Protein AF-A0A6G3CX17-F1 (afdb_monomer_lite)

Radius of gyration: 14.65 Å; chains: 1; bounding box: 38×30×35 Å

Sequence (72 aa):
IRDELARIVGERAATDPHLHHLDGLDLYGAADHAELPLPDDLHPDPAAHRRIAERFAGHAFGLGGPFAPQEQ

Structure (mmCIF, N/CA/C/O backbone):
data_AF-A0A6G3CX17-F1
#
_entry.id   AF-A0A6G3CX17-F1
#
loop_
_atom_site.group_PDB
_atom_site.id
_atom_site.type_symbol
_atom_site.label_atom_id
_atom_site.label_alt_id
_atom_site.label_comp_id
_atom_site.label_asym_id
_atom_site.label_entity_id
_atom_site.label_seq_id
_atom_site.pdbx_PDB_ins_code
_atom_site.Cartn_x
_atom_site.Cartn_y
_atom_site.Cartn_z
_atom_site.occupancy
_atom_site.B_iso_or_equiv
_atom_site.auth_seq_id
_atom_site.auth_comp_id
_atom_site.auth_asym_id
_atom_site.auth_atom_id
_atom_site.pdbx_PDB_model_num
ATOM 1 N N . ILE A 1 1 ? 1.891 -15.625 3.553 1.00 95.31 1 ILE A N 1
ATOM 2 C CA . ILE A 1 1 ? 2.116 -14.381 4.337 1.00 95.31 1 ILE A CA 1
ATOM 3 C C . ILE A 1 1 ? 0.943 -13.416 4.174 1.00 95.31 1 ILE A C 1
ATOM 5 O O . ILE A 1 1 ? 0.334 -13.119 5.185 1.00 95.31 1 ILE A O 1
ATOM 9 N N . ARG A 1 2 ? 0.580 -12.964 2.959 1.00 97.62 2 ARG A N 1
ATOM 10 C CA . ARG A 1 2 ? -0.574 -12.054 2.755 1.00 97.62 2 ARG A CA 1
ATOM 11 C C . ARG A 1 2 ? -1.891 -12.589 3.336 1.00 97.62 2 ARG A C 1
ATOM 13 O O . ARG A 1 2 ? -2.491 -11.903 4.151 1.00 97.62 2 ARG A O 1
ATOM 20 N N . ASP A 1 3 ? -2.247 -13.839 3.040 1.00 98.06 3 ASP A N 1
ATOM 21 C CA . ASP A 1 3 ? -3.458 -14.472 3.600 1.00 98.06 3 ASP A CA 1
ATOM 22 C C . ASP A 1 3 ? -3.463 -14.490 5.135 1.00 98.06 3 ASP A C 1
ATOM 24 O O . ASP A 1 3 ? -4.495 -14.318 5.776 1.00 98.06 3 ASP A O 1
ATOM 28 N N . GLU A 1 4 ? -2.283 -14.652 5.732 1.00 98.44 4 GLU A N 1
ATOM 29 C CA . GLU A 1 4 ? -2.117 -14.691 7.181 1.00 98.44 4 GLU A CA 1
ATOM 30 C C . GLU A 1 4 ? -2.255 -13.297 7.808 1.00 98.44 4 GLU A C 1
ATOM 32 O O . GLU A 1 4 ? -2.884 -13.156 8.853 1.00 98.44 4 GLU A O 1
ATOM 37 N N . LEU A 1 5 ? -1.747 -12.248 7.151 1.00 98.25 5 LEU A N 1
ATOM 38 C CA . LEU A 1 5 ? -1.991 -10.862 7.567 1.00 98.25 5 LEU A CA 1
ATOM 39 C C . LEU A 1 5 ? -3.486 -10.522 7.506 1.00 98.25 5 LEU A C 1
ATOM 41 O O . LEU A 1 5 ? -4.020 -9.969 8.468 1.00 98.25 5 LEU A O 1
ATOM 45 N N . ALA A 1 6 ? -4.166 -10.907 6.422 1.00 98.19 6 ALA A N 1
ATOM 46 C CA . ALA A 1 6 ? -5.603 -10.705 6.270 1.00 98.19 6 ALA A CA 1
ATOM 47 C C . ALA A 1 6 ? -6.398 -11.440 7.363 1.00 98.19 6 ALA A C 1
ATOM 49 O O . ALA A 1 6 ? -7.279 -10.845 7.986 1.00 98.19 6 ALA A O 1
ATOM 50 N N . ARG A 1 7 ? -6.041 -12.700 7.658 1.00 98.44 7 ARG A N 1
ATOM 51 C CA . ARG A 1 7 ? -6.649 -13.497 8.736 1.00 98.44 7 ARG A CA 1
ATOM 52 C C . ARG A 1 7 ? -6.479 -12.828 10.101 1.00 98.44 7 ARG A C 1
ATOM 54 O O . ARG A 1 7 ? -7.465 -12.624 10.803 1.00 98.44 7 ARG A O 1
ATOM 61 N N . ILE A 1 8 ? -5.249 -12.454 10.463 1.00 98.38 8 ILE A N 1
ATOM 62 C CA . ILE A 1 8 ? -4.943 -11.833 11.761 1.00 98.38 8 ILE A CA 1
ATOM 63 C C . ILE A 1 8 ? -5.691 -10.509 11.927 1.00 98.38 8 ILE A C 1
ATOM 65 O O . ILE A 1 8 ? -6.244 -10.246 12.996 1.00 98.38 8 ILE A O 1
ATOM 69 N N . VAL A 1 9 ? -5.712 -9.663 10.893 1.00 98.25 9 VAL A N 1
ATOM 70 C CA . VAL A 1 9 ? -6.447 -8.395 10.964 1.00 98.25 9 VAL A CA 1
ATOM 71 C C . VAL A 1 9 ? -7.949 -8.646 11.082 1.00 98.25 9 VAL A C 1
ATOM 73 O O . VAL A 1 9 ? -8.578 -8.024 11.932 1.00 98.25 9 VAL A O 1
ATOM 76 N N . GLY A 1 10 ? -8.510 -9.590 10.321 1.00 97.75 10 GLY A N 1
ATOM 77 C CA . GLY A 1 10 ? -9.924 -9.961 10.420 1.00 97.75 10 GLY A CA 1
ATOM 78 C C . GLY A 1 10 ? -10.327 -10.443 11.818 1.00 97.75 10 GLY A C 1
ATOM 79 O O . GLY A 1 10 ? -11.341 -10.002 12.352 1.00 97.75 10 GLY A O 1
ATOM 80 N N . GLU A 1 11 ? -9.509 -11.289 12.450 1.00 98.44 11 GLU A N 1
ATOM 81 C CA . GLU A 1 11 ? -9.744 -11.762 13.822 1.00 98.44 11 GLU A CA 1
ATOM 82 C C . GLU A 1 11 ? -9.668 -10.632 14.851 1.00 98.44 11 GLU A C 1
ATOM 84 O O . GLU A 1 11 ? -10.489 -10.558 15.766 1.00 98.44 11 GLU A O 1
ATOM 89 N N . ARG A 1 12 ? -8.699 -9.724 14.704 1.00 98.38 12 ARG A N 1
ATOM 90 C CA . ARG A 1 12 ? -8.498 -8.621 15.652 1.00 98.38 12 ARG A CA 1
ATOM 91 C C . ARG A 1 12 ? -9.522 -7.499 15.495 1.00 98.38 12 ARG A C 1
ATOM 93 O O . ARG A 1 12 ? -9.921 -6.915 16.505 1.00 98.38 12 ARG A O 1
ATOM 100 N N . ALA A 1 13 ? -9.985 -7.241 14.274 1.00 97.38 13 ALA A N 1
ATOM 101 C CA . ALA A 1 13 ? -10.982 -6.215 13.973 1.00 97.38 13 ALA A CA 1
ATOM 102 C C . ALA A 1 13 ? -12.326 -6.455 14.688 1.00 97.38 13 ALA A C 1
ATOM 104 O O . ALA A 1 13 ? -13.069 -5.509 14.929 1.00 97.38 13 ALA A O 1
ATOM 105 N N . ALA A 1 14 ? -12.614 -7.691 15.122 1.00 96.69 14 ALA A N 1
ATOM 106 C CA . ALA A 1 14 ? -13.775 -7.996 15.963 1.00 96.69 14 ALA A CA 1
ATOM 107 C C . ALA A 1 14 ? -13.777 -7.240 17.307 1.00 96.69 14 ALA A C 1
ATOM 109 O O . ALA A 1 14 ? -14.830 -7.058 17.915 1.00 96.69 14 ALA A O 1
ATOM 110 N N . THR A 1 15 ? -12.601 -6.816 17.779 1.00 98.00 15 THR A N 1
ATOM 111 C CA . THR A 1 15 ? -12.420 -6.119 19.064 1.00 98.00 15 THR A CA 1
ATOM 112 C C . THR A 1 15 ? -11.748 -4.753 18.940 1.00 98.00 15 THR A C 1
ATOM 114 O O . THR A 1 15 ? -11.723 -4.003 19.911 1.00 98.00 15 THR A O 1
ATOM 117 N N . ASP A 1 16 ? -11.221 -4.422 17.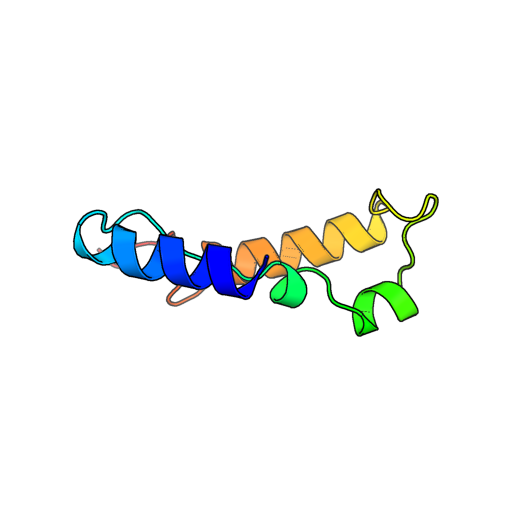761 1.00 97.81 16 ASP A N 1
ATOM 118 C CA . ASP A 1 16 ? -10.535 -3.164 17.479 1.00 97.81 16 ASP A CA 1
ATOM 119 C C . ASP A 1 16 ? -11.145 -2.512 16.225 1.00 97.81 16 ASP A C 1
ATOM 121 O O . ASP A 1 16 ? -10.783 -2.885 15.106 1.00 97.81 16 ASP A O 1
ATOM 125 N N . PRO A 1 17 ? -12.073 -1.547 16.382 1.00 94.00 17 PRO A N 1
ATOM 126 C CA . PRO A 1 17 ? -12.740 -0.905 15.251 1.00 94.00 17 PRO A CA 1
ATOM 127 C C . PRO A 1 17 ? -11.821 0.028 14.449 1.00 94.00 17 PRO A C 1
ATOM 129 O O . PRO A 1 17 ? -12.242 0.528 13.409 1.00 94.00 17 PRO A O 1
ATOM 132 N N . HIS A 1 18 ? -10.598 0.289 14.924 1.00 95.44 18 HIS A N 1
ATOM 133 C CA . HIS A 1 18 ? -9.620 1.156 14.265 1.00 95.44 18 HIS A CA 1
ATOM 134 C C . HIS A 1 18 ? -8.524 0.368 13.539 1.00 95.44 18 HIS A C 1
ATOM 136 O O . HIS A 1 18 ? -7.589 0.956 12.989 1.00 95.44 18 HIS A O 1
ATOM 142 N N . LEU A 1 19 ? -8.624 -0.964 13.526 1.00 97.12 19 LEU A N 1
ATOM 143 C CA . LEU A 1 19 ? -7.718 -1.828 12.791 1.00 97.12 19 LEU A CA 1
ATOM 144 C C . LEU A 1 19 ? -8.315 -2.192 11.429 1.00 97.12 19 LEU A C 1
ATOM 146 O O . LEU A 1 19 ? -9.358 -2.836 11.337 1.00 97.12 19 LEU A O 1
ATOM 150 N N . HIS A 1 20 ? -7.600 -1.835 10.365 1.00 96.69 20 HIS A N 1
ATOM 151 C CA . HIS A 1 20 ? -8.034 -2.054 8.987 1.00 96.69 20 HIS A CA 1
ATOM 152 C C . HIS A 1 20 ? -6.938 -2.756 8.186 1.00 96.69 20 HIS A C 1
ATOM 154 O O . HIS A 1 20 ? -5.755 -2.445 8.331 1.00 96.69 20 HIS A O 1
ATOM 160 N N . HIS A 1 21 ? -7.331 -3.708 7.338 1.00 97.62 21 HIS A N 1
ATOM 161 C CA . HIS A 1 21 ? -6.417 -4.378 6.417 1.00 97.62 21 HIS A CA 1
ATOM 162 C C . HIS A 1 21 ? -6.430 -3.665 5.066 1.00 97.62 21 HIS A C 1
ATOM 164 O O . HIS A 1 21 ? -7.498 -3.378 4.529 1.00 97.62 21 HIS A O 1
ATOM 170 N N . LEU A 1 22 ? -5.246 -3.443 4.503 1.00 97.62 22 LEU A N 1
ATOM 171 C CA . LEU A 1 22 ? -5.053 -2.989 3.131 1.00 97.62 22 LEU A CA 1
ATOM 172 C C . LEU A 1 22 ? -4.097 -3.968 2.453 1.00 97.62 22 LEU A C 1
ATOM 174 O O . LEU A 1 22 ? -2.977 -4.1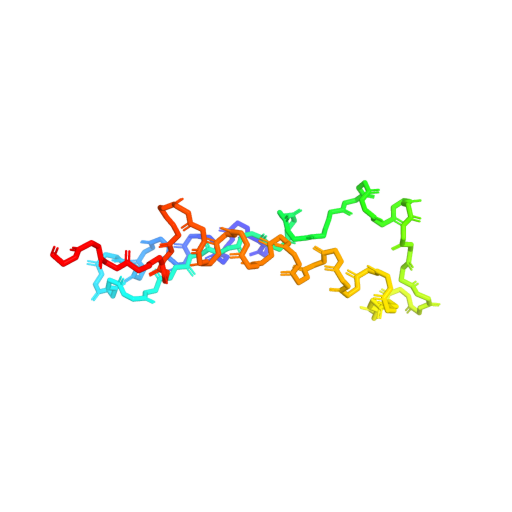54 2.935 1.00 97.62 22 LEU A O 1
ATOM 178 N N . ASP A 1 23 ? -4.537 -4.613 1.371 1.00 97.44 23 ASP A N 1
ATOM 179 C CA . ASP A 1 23 ? -3.664 -5.510 0.618 1.00 97.44 23 ASP A CA 1
ATOM 180 C C . ASP A 1 23 ? -2.601 -4.685 -0.115 1.00 97.44 23 ASP A C 1
ATOM 182 O O . ASP A 1 23 ? -2.898 -3.759 -0.869 1.00 97.44 23 ASP A O 1
ATOM 186 N N . GLY A 1 24 ? -1.330 -5.028 0.092 1.00 96.94 24 GLY A N 1
ATOM 187 C CA . GLY A 1 24 ? -0.225 -4.375 -0.601 1.00 96.94 24 GLY A CA 1
ATOM 188 C C . GLY A 1 24 ? -0.290 -4.535 -2.124 1.00 96.94 24 GLY A C 1
ATOM 189 O O . GLY A 1 24 ? 0.230 -3.676 -2.833 1.00 96.94 24 GLY A O 1
ATOM 190 N N . LEU A 1 25 ? -0.947 -5.583 -2.638 1.00 97.56 25 LEU A N 1
ATOM 191 C CA . LEU A 1 25 ? -1.138 -5.773 -4.080 1.00 97.56 25 LEU A CA 1
ATOM 192 C C . LEU A 1 25 ? -2.116 -4.765 -4.697 1.00 97.56 25 LEU A C 1
ATOM 194 O O . LEU A 1 25 ? -1.983 -4.473 -5.884 1.00 97.56 25 LEU A O 1
ATOM 198 N N . ASP A 1 26 ? -3.025 -4.190 -3.905 1.00 97.75 26 ASP A N 1
ATOM 199 C CA . ASP A 1 26 ? -3.887 -3.092 -4.358 1.00 97.75 26 ASP A CA 1
ATOM 200 C C . ASP A 1 26 ? -3.087 -1.788 -4.513 1.00 97.75 26 ASP A C 1
ATOM 202 O O . ASP A 1 26 ? -3.426 -0.921 -5.318 1.00 97.75 26 ASP A O 1
ATOM 206 N N . LEU A 1 27 ? -1.974 -1.649 -3.783 1.00 98.25 27 LEU A N 1
ATOM 207 C CA . LEU A 1 27 ? -1.072 -0.502 -3.893 1.00 98.25 27 LEU A CA 1
ATOM 208 C C . LEU A 1 27 ? -0.069 -0.667 -5.035 1.00 98.25 27 LEU A C 1
ATOM 210 O O . LEU A 1 27 ? 0.118 0.262 -5.825 1.00 98.25 27 LEU A O 1
ATOM 214 N N . TYR A 1 28 ? 0.562 -1.836 -5.132 1.00 98.56 28 TYR A N 1
ATOM 215 C CA . TYR A 1 28 ? 1.574 -2.143 -6.138 1.00 98.56 28 TYR A CA 1
ATOM 216 C C . TYR A 1 28 ? 1.641 -3.655 -6.388 1.00 98.56 28 TYR A C 1
ATOM 218 O O . TYR A 1 28 ? 2.124 -4.426 -5.554 1.00 98.56 28 TYR A O 1
ATOM 226 N N . GLY A 1 29 ? 1.130 -4.080 -7.543 1.00 98.00 29 GLY A N 1
ATOM 227 C CA . GLY A 1 29 ? 1.053 -5.482 -7.946 1.00 98.00 29 GLY A CA 1
ATOM 228 C C . GLY A 1 29 ? 2.019 -5.854 -9.073 1.00 98.00 29 GLY A C 1
ATOM 229 O O . GLY A 1 29 ? 2.811 -5.049 -9.554 1.00 98.00 29 GLY A O 1
ATOM 230 N N . ALA A 1 30 ? 1.921 -7.096 -9.555 1.00 98.12 30 ALA A N 1
ATOM 231 C CA . ALA A 1 30 ? 2.789 -7.604 -10.624 1.00 98.12 30 ALA A CA 1
ATOM 232 C C . ALA A 1 30 ? 2.668 -6.811 -11.940 1.00 98.12 30 ALA A C 1
ATOM 234 O O . ALA A 1 30 ? 3.658 -6.641 -12.647 1.00 98.12 30 ALA A O 1
ATOM 235 N N . ALA A 1 31 ? 1.471 -6.308 -12.260 1.00 98.38 31 ALA A N 1
ATOM 236 C CA . ALA A 1 31 ? 1.262 -5.453 -13.427 1.00 98.38 31 ALA A CA 1
ATOM 237 C C . ALA A 1 31 ? 1.978 -4.102 -13.276 1.00 98.38 31 ALA A C 1
ATOM 239 O O . ALA A 1 31 ? 2.592 -3.629 -14.228 1.00 98.38 31 ALA A O 1
ATOM 240 N N . ASP A 1 32 ? 1.966 -3.522 -12.072 1.00 98.38 32 ASP A N 1
ATOM 241 C CA . ASP A 1 32 ? 2.711 -2.295 -11.794 1.00 98.38 32 ASP A CA 1
ATOM 242 C C . ASP A 1 32 ? 4.213 -2.539 -11.846 1.00 98.38 32 ASP A C 1
ATOM 244 O O . ASP A 1 32 ? 4.925 -1.715 -12.396 1.00 98.38 32 ASP A O 1
ATOM 248 N N . HIS A 1 33 ? 4.696 -3.680 -11.352 1.00 98.25 33 HIS A N 1
ATOM 249 C CA . HIS A 1 33 ? 6.106 -4.050 -11.472 1.00 98.25 33 HIS A CA 1
ATOM 250 C C . HIS A 1 33 ? 6.554 -4.243 -12.924 1.00 98.25 33 HIS A C 1
ATOM 252 O O . HIS A 1 33 ? 7.678 -3.899 -13.276 1.00 98.25 33 HIS A O 1
ATOM 258 N N . ALA A 1 34 ? 5.689 -4.781 -13.785 1.00 98.31 34 ALA A N 1
ATOM 259 C CA . ALA A 1 34 ? 5.990 -4.909 -15.208 1.00 98.31 34 ALA A CA 1
ATOM 260 C C . ALA A 1 34 ? 6.120 -3.542 -15.912 1.00 98.31 34 ALA A C 1
ATOM 262 O O . ALA A 1 34 ? 6.859 -3.431 -16.886 1.00 98.31 34 ALA A O 1
ATOM 263 N N . GLU A 1 35 ? 5.413 -2.515 -15.432 1.00 98.19 35 GLU A N 1
ATOM 264 C CA . GLU A 1 35 ? 5.429 -1.155 -15.991 1.00 98.19 35 GLU A CA 1
ATOM 265 C C . GLU A 1 35 ? 6.491 -0.248 -15.342 1.00 98.19 35 GLU A C 1
ATOM 267 O O . GLU A 1 35 ? 7.172 0.513 -16.025 1.00 98.19 35 GLU A O 1
ATOM 272 N N . LEU A 1 36 ? 6.622 -0.333 -14.020 1.00 98.06 36 LEU A N 1
ATOM 273 C CA . LEU A 1 36 ? 7.465 0.480 -13.148 1.00 98.06 36 LEU A CA 1
ATOM 274 C C . LEU A 1 36 ? 8.302 -0.454 -12.256 1.00 98.06 36 LEU A C 1
ATOM 276 O O . LEU A 1 36 ? 7.996 -0.580 -11.065 1.00 98.06 36 LEU A O 1
ATOM 280 N N . PRO A 1 37 ? 9.308 -1.156 -12.810 1.00 98.00 37 PRO A N 1
ATOM 281 C CA . PRO A 1 37 ? 10.123 -2.099 -12.049 1.00 98.00 37 PRO A CA 1
ATOM 282 C C . PRO A 1 37 ? 10.900 -1.395 -10.933 1.00 98.00 37 PRO A C 1
ATOM 284 O O . PRO A 1 37 ? 11.257 -0.220 -11.044 1.00 98.00 37 PRO A O 1
ATOM 287 N N . LEU A 1 38 ? 11.185 -2.133 -9.862 1.00 98.12 38 LEU A N 1
ATOM 288 C CA . LEU A 1 38 ? 11.982 -1.627 -8.747 1.00 98.12 38 LEU A CA 1
ATOM 289 C C . LEU A 1 38 ? 13.464 -1.626 -9.163 1.00 98.12 38 LEU A C 1
ATOM 291 O O . LEU A 1 38 ? 13.967 -2.684 -9.540 1.00 98.12 38 LEU A O 1
ATOM 295 N N . PRO A 1 39 ? 14.185 -0.488 -9.120 1.00 97.44 39 PRO A N 1
ATOM 296 C CA . PRO A 1 39 ? 15.551 -0.407 -9.648 1.00 97.44 39 PRO A CA 1
ATOM 297 C C . PRO A 1 39 ? 16.557 -1.377 -9.015 1.00 97.44 39 PRO A C 1
ATOM 299 O O . PRO A 1 39 ? 17.559 -1.713 -9.642 1.00 97.44 39 PRO A O 1
ATOM 302 N N . ASP A 1 40 ? 16.304 -1.799 -7.779 1.00 97.88 40 ASP A N 1
ATOM 303 C CA . ASP A 1 40 ? 17.112 -2.749 -7.012 1.00 97.88 40 ASP A CA 1
ATOM 304 C C . ASP A 1 40 ? 16.303 -3.969 -6.540 1.00 97.88 40 ASP A C 1
ATOM 306 O O . ASP A 1 40 ? 16.670 -4.617 -5.560 1.00 97.88 40 ASP A O 1
ATOM 310 N N . ASP A 1 41 ? 15.184 -4.253 -7.212 1.00 96.69 41 ASP A N 1
ATOM 311 C CA . ASP A 1 41 ? 14.223 -5.301 -6.852 1.00 96.69 41 ASP A CA 1
ATOM 312 C C . ASP A 1 41 ? 13.588 -5.139 -5.452 1.00 96.69 41 ASP A C 1
ATOM 314 O O . ASP A 1 41 ? 12.963 -6.074 -4.942 1.00 96.69 41 ASP A O 1
ATOM 318 N N . LEU A 1 42 ? 13.705 -3.960 -4.819 1.00 97.31 42 LEU A N 1
ATOM 319 C CA . LEU A 1 42 ? 13.172 -3.720 -3.474 1.00 97.31 42 LEU A CA 1
ATOM 320 C C . LEU A 1 42 ? 12.504 -2.352 -3.288 1.00 97.31 42 LEU A C 1
ATOM 322 O O . LEU A 1 42 ? 11.422 -2.276 -2.702 1.00 97.31 42 LEU A O 1
ATOM 326 N N . HIS A 1 43 ? 13.113 -1.272 -3.765 1.00 98.06 43 HIS A N 1
ATOM 327 C CA . HIS A 1 43 ? 12.657 0.088 -3.509 1.00 98.06 43 HIS A CA 1
ATOM 328 C C . HIS A 1 43 ? 11.934 0.682 -4.721 1.00 98.06 43 HIS A C 1
ATOM 330 O O . HIS A 1 43 ? 12.440 0.604 -5.840 1.00 98.06 43 HIS A O 1
ATOM 336 N N . PRO A 1 44 ? 10.761 1.312 -4.531 1.00 98.25 44 PRO A N 1
ATOM 337 C CA . PRO A 1 44 ? 10.119 2.059 -5.600 1.00 98.25 44 PRO A CA 1
ATOM 338 C C . PRO A 1 44 ? 10.935 3.302 -5.958 1.00 98.25 44 PRO A C 1
ATOM 340 O O . PRO A 1 44 ? 11.495 3.986 -5.101 1.00 98.25 44 PRO A O 1
ATOM 343 N N . ASP A 1 45 ? 10.962 3.621 -7.246 1.00 98.31 45 ASP A N 1
ATOM 344 C CA . ASP A 1 45 ? 11.466 4.898 -7.731 1.00 98.31 45 ASP A CA 1
ATOM 345 C C . ASP A 1 45 ? 10.424 6.023 -7.494 1.00 98.31 45 ASP A C 1
ATOM 347 O O . ASP A 1 45 ? 9.326 5.774 -6.977 1.00 98.31 45 ASP A O 1
ATOM 351 N N . PRO A 1 46 ? 10.710 7.286 -7.866 1.00 98.69 46 PRO A N 1
ATOM 352 C CA . PRO A 1 46 ? 9.748 8.374 -7.695 1.00 98.69 46 PRO A CA 1
ATOM 353 C C . PRO A 1 46 ? 8.399 8.167 -8.408 1.00 98.69 46 PRO A C 1
ATOM 355 O O . PRO A 1 46 ? 7.376 8.656 -7.921 1.00 98.69 46 PRO A O 1
ATOM 358 N N . ALA A 1 47 ? 8.367 7.476 -9.552 1.00 98.56 47 ALA A N 1
ATOM 359 C 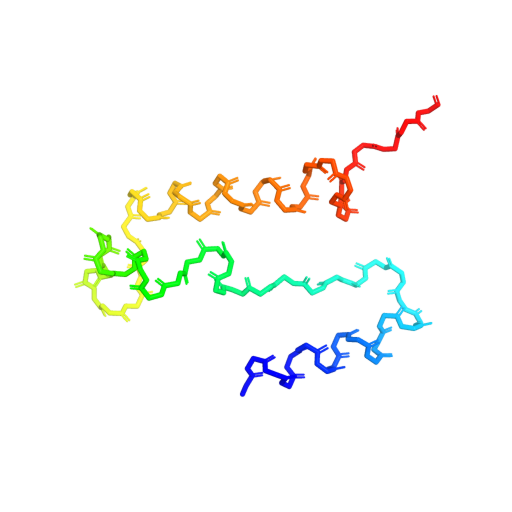CA . ALA A 1 47 ? 7.134 7.232 -10.298 1.00 98.56 47 ALA A CA 1
ATOM 360 C C . ALA A 1 47 ? 6.278 6.151 -9.619 1.00 98.56 47 ALA A C 1
ATOM 362 O O . ALA A 1 47 ? 5.079 6.357 -9.410 1.00 98.56 47 ALA A O 1
ATOM 363 N N . ALA A 1 48 ? 6.897 5.047 -9.195 1.00 98.44 48 ALA A N 1
ATOM 364 C CA . ALA A 1 48 ? 6.250 3.994 -8.421 1.00 98.44 48 ALA A CA 1
ATOM 365 C C . ALA A 1 48 ? 5.753 4.519 -7.065 1.00 98.44 48 ALA A C 1
ATOM 367 O O . ALA A 1 48 ? 4.615 4.247 -6.678 1.00 98.44 48 ALA A O 1
ATOM 368 N N . HIS A 1 49 ? 6.540 5.360 -6.385 1.00 98.69 49 HIS A N 1
ATOM 369 C CA . HIS A 1 49 ? 6.112 6.033 -5.157 1.00 98.69 49 HIS A CA 1
ATOM 370 C C . HIS A 1 49 ? 4.840 6.861 -5.356 1.00 98.69 49 HIS A C 1
ATOM 372 O O . HIS A 1 49 ? 3.932 6.787 -4.528 1.00 98.69 49 HIS A O 1
ATOM 378 N N . ARG A 1 50 ? 4.746 7.631 -6.450 1.00 98.75 50 ARG A N 1
ATOM 379 C CA . ARG A 1 50 ? 3.548 8.429 -6.749 1.00 98.75 50 ARG A CA 1
ATOM 380 C C . ARG 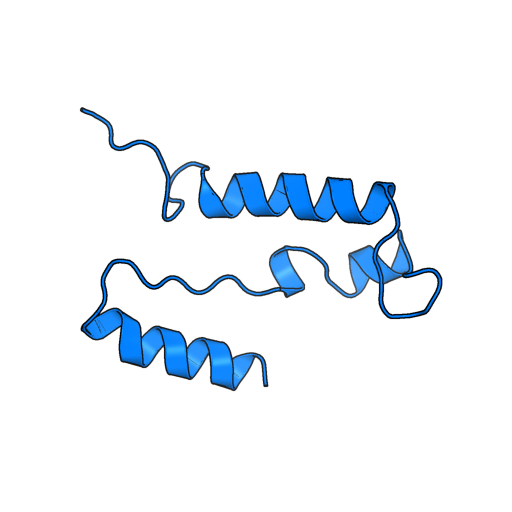A 1 50 ? 2.316 7.543 -6.933 1.00 98.75 50 ARG A C 1
ATOM 382 O O . ARG A 1 50 ? 1.285 7.824 -6.331 1.00 98.75 50 ARG A O 1
ATOM 389 N N . ARG A 1 51 ? 2.440 6.452 -7.694 1.00 98.56 51 ARG A N 1
ATOM 390 C CA . ARG A 1 51 ? 1.340 5.502 -7.913 1.00 98.56 51 ARG A CA 1
ATOM 391 C C . ARG A 1 51 ? 0.850 4.876 -6.608 1.00 98.56 51 ARG A C 1
ATOM 393 O O . ARG A 1 51 ? -0.351 4.851 -6.351 1.00 98.56 51 ARG A O 1
ATOM 400 N N . ILE A 1 52 ? 1.782 4.412 -5.776 1.00 98.75 52 ILE A N 1
ATOM 401 C CA . ILE A 1 52 ? 1.473 3.853 -4.455 1.00 98.75 52 ILE A CA 1
ATOM 402 C C . ILE A 1 52 ? 0.749 4.895 -3.595 1.00 98.75 52 ILE A C 1
ATOM 404 O O . ILE A 1 52 ? -0.265 4.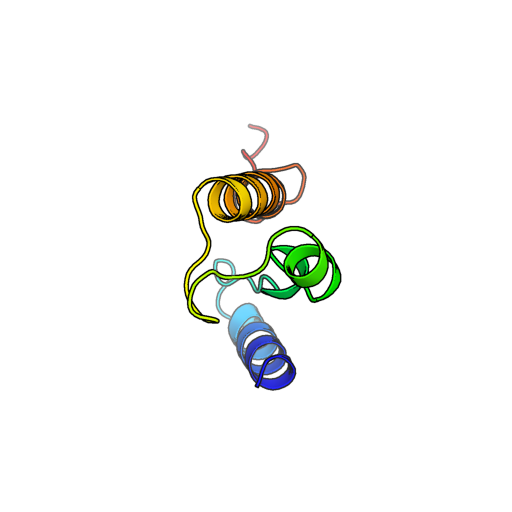578 -2.977 1.00 98.75 52 ILE A O 1
ATOM 408 N N . ALA A 1 53 ? 1.233 6.142 -3.579 1.00 98.56 53 ALA A N 1
ATOM 409 C CA . ALA A 1 53 ? 0.646 7.218 -2.784 1.00 98.56 53 ALA A CA 1
ATOM 410 C C . ALA A 1 53 ? -0.782 7.573 -3.225 1.00 98.56 53 ALA A C 1
ATOM 412 O O . ALA A 1 53 ? -1.660 7.717 -2.377 1.00 98.56 53 ALA A O 1
ATOM 413 N N . GLU A 1 54 ? -1.034 7.679 -4.532 1.00 98.62 54 GLU A N 1
ATOM 414 C CA . GLU A 1 54 ? -2.365 7.968 -5.081 1.00 98.62 54 GLU A CA 1
ATOM 415 C C . GLU A 1 54 ? -3.377 6.877 -4.708 1.00 98.62 54 GLU A C 1
ATOM 417 O O . GLU A 1 54 ? -4.471 7.182 -4.226 1.00 98.62 54 GLU A O 1
ATOM 422 N N . ARG A 1 55 ? -3.001 5.600 -4.857 1.00 98.56 55 ARG A N 1
ATOM 423 C CA . ARG A 1 55 ? -3.873 4.479 -4.482 1.00 98.56 55 ARG A CA 1
ATOM 424 C C . ARG A 1 55 ? -4.090 4.407 -2.976 1.00 98.56 55 ARG A C 1
ATOM 426 O O . ARG A 1 55 ? -5.231 4.277 -2.541 1.00 98.56 55 ARG A O 1
ATOM 433 N N . PHE A 1 56 ? -3.035 4.562 -2.174 1.00 98.56 56 PHE A N 1
ATOM 434 C CA . PHE A 1 56 ? -3.161 4.605 -0.718 1.00 98.56 56 PHE A CA 1
ATOM 435 C C . PHE A 1 56 ? -4.122 5.710 -0.276 1.00 98.56 56 PHE A C 1
ATOM 437 O O . PHE A 1 56 ? -5.015 5.449 0.524 1.00 98.56 56 PHE A O 1
ATOM 444 N N . ALA A 1 57 ? -3.989 6.920 -0.831 1.00 98.12 57 ALA A N 1
ATOM 445 C CA . ALA A 1 57 ? -4.880 8.027 -0.509 1.00 98.12 57 ALA A CA 1
ATOM 446 C C . ALA A 1 57 ? -6.347 7.694 -0.831 1.00 98.12 57 ALA A C 1
ATOM 448 O O . ALA A 1 57 ? -7.227 7.957 -0.012 1.00 98.12 57 ALA A O 1
ATOM 449 N N . GLY A 1 58 ? -6.599 7.056 -1.979 1.00 97.56 58 GLY A N 1
ATOM 450 C CA . GLY A 1 58 ? -7.928 6.581 -2.365 1.00 97.56 58 GLY A CA 1
ATOM 451 C C . GLY A 1 58 ? -8.502 5.530 -1.410 1.00 97.56 58 GLY A C 1
ATOM 452 O O . GLY A 1 58 ? -9.641 5.666 -0.976 1.00 97.56 58 GLY A O 1
ATOM 453 N N . HIS A 1 59 ? -7.718 4.517 -1.033 1.00 97.50 59 HIS A N 1
ATOM 454 C CA . HIS A 1 59 ? -8.171 3.461 -0.119 1.00 97.50 59 HIS A CA 1
ATOM 455 C C . HIS A 1 59 ? -8.375 3.956 1.316 1.00 97.50 59 HIS A C 1
ATOM 457 O O . HIS A 1 59 ? -9.328 3.558 1.982 1.00 97.50 59 HIS A O 1
ATOM 463 N N . ALA A 1 60 ? -7.471 4.802 1.808 1.00 97.12 60 ALA A N 1
ATOM 464 C CA . ALA A 1 60 ? -7.451 5.228 3.199 1.00 97.12 60 ALA A CA 1
ATOM 465 C C . ALA A 1 60 ? -8.432 6.380 3.469 1.00 97.12 60 ALA A C 1
ATOM 467 O O . ALA A 1 60 ? -9.146 6.347 4.470 1.00 97.12 60 ALA A O 1
ATOM 468 N N . PHE A 1 61 ? -8.485 7.374 2.577 1.00 96.69 61 PHE A N 1
ATOM 469 C CA . PHE A 1 61 ? -9.218 8.632 2.783 1.00 96.69 61 PHE A CA 1
ATOM 470 C C . PHE A 1 61 ? -10.354 8.867 1.776 1.00 96.69 61 PHE A C 1
ATOM 472 O O . PHE A 1 61 ? -11.091 9.844 1.912 1.00 96.69 61 PHE A O 1
ATOM 479 N N . GLY A 1 62 ? -10.497 8.014 0.755 1.00 95.12 62 GLY A N 1
ATOM 480 C CA . GLY A 1 62 ? -11.608 8.078 -0.194 1.00 95.12 62 GLY A CA 1
ATOM 481 C C . GLY A 1 62 ? -12.945 7.650 0.418 1.00 95.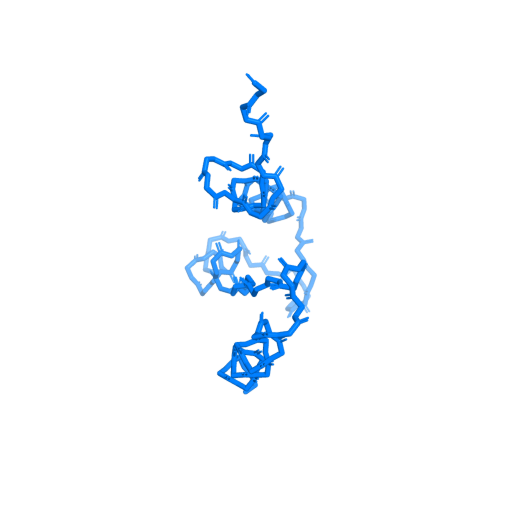12 62 GLY A C 1
ATOM 482 O O . GLY A 1 62 ? -13.030 7.271 1.584 1.00 95.12 62 GLY A O 1
ATOM 483 N N . LEU A 1 63 ? -14.015 7.705 -0.380 1.00 92.94 63 LEU A N 1
ATOM 484 C CA . LEU A 1 63 ? -15.361 7.334 0.063 1.00 92.94 63 LEU A CA 1
ATOM 485 C C . LEU A 1 63 ? -15.395 5.885 0.577 1.00 92.94 63 LEU A C 1
ATOM 487 O O . LEU A 1 63 ? -15.024 4.961 -0.142 1.00 92.94 63 LEU A O 1
ATOM 491 N N . GLY A 1 64 ? -15.866 5.694 1.811 1.00 89.25 64 GLY A N 1
ATOM 492 C CA . GLY A 1 64 ? -15.897 4.380 2.465 1.00 89.25 64 GLY A CA 1
ATOM 493 C C . GLY A 1 64 ? -14.536 3.895 2.978 1.00 89.25 64 GLY A C 1
ATOM 494 O O . GLY A 1 64 ? -14.448 2.776 3.481 1.00 89.25 64 GLY A O 1
ATOM 495 N N . GLY A 1 65 ? -13.490 4.719 2.869 1.00 95.00 65 GLY A N 1
ATOM 496 C CA . GLY A 1 65 ? -12.177 4.447 3.435 1.00 95.00 65 GLY A CA 1
ATOM 497 C C . GLY A 1 65 ? -12.172 4.539 4.969 1.00 95.00 65 GLY A C 1
ATOM 498 O O . GLY A 1 65 ? -12.972 5.283 5.543 1.00 95.00 65 GLY A O 1
ATOM 499 N N . PRO A 1 66 ? -11.254 3.832 5.653 1.00 95.31 66 PRO A N 1
ATOM 500 C CA . PRO A 1 66 ? -11.129 3.844 7.114 1.00 95.31 66 PRO A CA 1
ATOM 501 C C . PRO A 1 66 ? -11.007 5.227 7.761 1.00 95.31 66 PRO A C 1
ATOM 503 O O . PRO A 1 66 ? -11.407 5.419 8.906 1.00 95.31 66 PRO A O 1
ATOM 506 N N . PHE A 1 67 ? -10.435 6.182 7.029 1.00 95.12 67 PHE A N 1
ATOM 507 C CA . PHE A 1 67 ? -10.201 7.553 7.474 1.00 95.12 67 PHE A CA 1
ATOM 508 C C . PHE A 1 67 ? -10.970 8.567 6.625 1.00 95.12 67 PHE A C 1
ATOM 510 O O . PHE A 1 67 ? -10.592 9.740 6.569 1.00 95.12 67 PHE A O 1
ATOM 517 N N . ALA A 1 68 ? -12.033 8.129 5.943 1.00 93.56 68 ALA A N 1
ATOM 518 C CA . ALA A 1 68 ? -12.942 9.039 5.265 1.00 93.56 68 ALA A CA 1
ATOM 519 C C . ALA A 1 68 ? -13.484 10.075 6.271 1.00 93.56 68 ALA A C 1
ATOM 521 O O . ALA A 1 68 ? -13.772 9.718 7.421 1.00 93.56 68 ALA A O 1
ATOM 522 N N . PRO A 1 69 ? -13.651 11.348 5.871 1.00 83.50 69 PRO A N 1
ATOM 523 C CA . PRO A 1 69 ? -14.317 12.328 6.714 1.00 83.50 69 PRO A CA 1
ATOM 524 C C . PRO A 1 69 ? -15.706 11.813 7.096 1.00 83.50 69 PRO A C 1
ATOM 526 O O . PRO A 1 69 ? -16.479 11.411 6.226 1.00 83.50 69 PRO A O 1
ATOM 529 N N . GLN A 1 70 ? -16.027 11.820 8.388 1.00 76.00 70 GLN A N 1
ATOM 530 C CA . GLN A 1 70 ? -17.399 11.571 8.813 1.00 76.00 70 GLN A CA 1
ATOM 531 C C . GLN A 1 70 ? -18.244 12.766 8.360 1.00 76.00 70 GLN A C 1
ATOM 533 O O . GLN A 1 70 ? -17.898 13.910 8.669 1.00 76.00 70 GLN A O 1
ATOM 538 N N . GLU A 1 71 ? -19.317 12.514 7.606 1.00 66.56 71 GLU A N 1
ATOM 539 C CA . GLU A 1 71 ? -20.347 13.534 7.400 1.00 66.56 71 GLU A CA 1
ATOM 540 C C . GLU A 1 71 ? -20.877 13.923 8.787 1.00 66.56 71 GLU A C 1
ATOM 542 O O . GLU A 1 71 ? -21.280 13.052 9.563 1.00 66.56 71 GLU A O 1
ATOM 547 N N . GLN A 1 72 ? -20.758 15.207 9.130 1.00 49.22 72 GLN A N 1
ATOM 548 C CA . GLN A 1 72 ? -21.288 15.765 10.376 1.00 49.22 72 GLN A CA 1
ATOM 549 C C . GLN A 1 72 ? -22.790 15.993 10.259 1.00 49.22 72 GLN A C 1
ATOM 551 O O . GLN A 1 72 ? -23.214 16.517 9.202 1.00 49.22 72 GLN A O 1
#

Secondary structure (DSSP, 8-state):
-HHHHHHHHHHHHTT-TT-----HHHHS-HHHHHHS--TTSSS--HHHHHHHHHHHHHHHHSTT-TTPPPP-

pLDDT: mean 95.83, std 7.38, range [49.22, 98.75]

Foldseek 3Di:
DQVVQVVVLVVCCVPPVLRDDDRVCQLPNPVNCVVQNDPVNPDGDPVSVVSSVVSCCCQQANDVHSNDDDDD